Protein AF-A0A6A8LSE6-F1 (afdb_monomer_lite)

Organism: NCBI:txid1624

Sequence (95 aa):
NILKTVNNHTFQISQLGDAFNSIESQGKEFEGLFDDYDLYSKRLGNTAQKQSDTISEVLSSIGKLEIVKTPKDTLGNAYEYLIKQFASETGKKAG

pLDDT: mean 89.4, std 11.39, range [42.31, 97.31]

Secondary structure (DSSP, 8-state):
-HHHHHHTT---HHHHHHHHHHHHTT-GGGTTTTTT--TT-GGG-SSHHHHHHHHHHHHHHHHTS--SSS-HHHHHHHHHHHHHHHHHHHGGG--

InterPro domains:
  IPR022749 N6 adenine-specific DNA methyltransferase, N-terminal domain [PF12161] (9-61)
  IPR029063 S-adenosyl-L-methionine-dependent methyltransferase superfamily [SSF53335] (10-95)
  IPR038333 Type I restriction enzyme EcoKI-like, methylase subunit, N-terminal domain superfamily [G3DSA:1.20.1260.30] (1-89)
  IPR051537 DNA Adenine N(4)/N(6)-Methyltransferase [PTHR42933] (7-95)

Radius of gyration: 15.82 Å; chains: 1; bounding box: 36×45×33 Å

Foldseek 3Di:
DQLVCLVVVNHALVVVVVVLVVQLVPDVVSPCVCVPDDLPDCVQDVDRSSSRNSVSVVVNVVVPDPLPPDPPVVNVVVVVVVVVVVCVVVVPPPD

Structure (mmCIF, N/CA/C/O backbone):
data_AF-A0A6A8LSE6-F1
#
_entry.id   AF-A0A6A8LSE6-F1
#
loop_
_atom_site.group_PDB
_atom_site.id
_atom_site.type_symbol
_atom_site.label_atom_id
_atom_site.label_alt_id
_atom_site.label_comp_id
_atom_site.label_asym_id
_atom_site.label_entity_id
_atom_site.label_seq_id
_atom_site.pdbx_PDB_ins_code
_atom_site.Cartn_x
_atom_site.Cartn_y
_atom_site.Cartn_z
_atom_site.occupancy
_atom_site.B_iso_or_equiv
_atom_site.auth_seq_id
_atom_site.auth_comp_id
_atom_site.auth_asym_id
_atom_site.auth_atom_id
_atom_site.pdbx_PDB_model_num
ATOM 1 N N . ASN A 1 1 ? -1.409 13.920 -2.713 1.00 84.19 1 ASN A N 1
ATOM 2 C CA . ASN A 1 1 ? -0.207 13.173 -2.274 1.00 84.19 1 ASN A CA 1
ATOM 3 C C . ASN A 1 1 ? -0.629 12.287 -1.110 1.00 84.19 1 ASN A C 1
ATOM 5 O O . ASN A 1 1 ? -0.936 12.830 -0.055 1.00 84.19 1 ASN A O 1
ATOM 9 N N . ILE A 1 2 ? -0.708 10.972 -1.336 1.00 92.38 2 ILE A N 1
ATOM 10 C CA . ILE A 1 2 ? -1.238 9.974 -0.388 1.00 92.38 2 ILE A CA 1
ATOM 11 C C . ILE A 1 2 ? -0.462 9.967 0.937 1.00 92.38 2 ILE A C 1
ATOM 13 O O . ILE A 1 2 ? -1.068 9.939 2.000 1.00 92.38 2 ILE A O 1
ATOM 17 N N . LEU A 1 3 ? 0.868 10.107 0.909 1.00 92.44 3 LEU A N 1
ATOM 18 C CA . LEU A 1 3 ? 1.666 10.148 2.142 1.00 92.44 3 LEU A CA 1
ATOM 19 C C . LEU A 1 3 ? 1.293 11.331 3.045 1.00 92.44 3 LEU A C 1
ATOM 21 O O . LEU A 1 3 ? 1.358 11.221 4.265 1.00 92.44 3 LEU A O 1
ATOM 25 N N . LYS A 1 4 ? 0.849 12.456 2.468 1.00 94.31 4 LYS A N 1
ATOM 26 C CA . LYS A 1 4 ? 0.355 13.587 3.267 1.00 94.31 4 LYS A CA 1
ATOM 27 C C . LYS A 1 4 ? -0.952 13.248 3.986 1.00 94.31 4 LYS A C 1
ATOM 29 O O . LYS A 1 4 ? -1.105 13.645 5.134 1.00 94.31 4 LYS A O 1
ATOM 34 N N . THR A 1 5 ? -1.882 12.540 3.341 1.00 95.69 5 THR A N 1
ATOM 35 C CA . THR A 1 5 ? -3.153 12.164 3.986 1.00 95.69 5 THR A CA 1
ATOM 36 C C . THR A 1 5 ? -2.955 11.058 5.016 1.00 95.69 5 THR A C 1
ATOM 38 O O . THR A 1 5 ? -3.560 11.126 6.080 1.00 95.69 5 THR A O 1
ATOM 41 N N . VAL A 1 6 ? -2.026 10.126 4.776 1.00 95.00 6 VAL A N 1
ATOM 42 C CA . VAL A 1 6 ? -1.571 9.145 5.779 1.00 95.00 6 VAL A CA 1
ATOM 43 C C . VAL A 1 6 ? -1.007 9.849 7.016 1.00 95.00 6 VAL A C 1
ATOM 45 O O . VAL A 1 6 ? -1.487 9.622 8.121 1.00 95.00 6 VAL A O 1
ATOM 48 N N . ASN A 1 7 ? -0.056 10.774 6.844 1.00 92.31 7 ASN A N 1
ATOM 49 C CA . ASN A 1 7 ? 0.567 11.483 7.971 1.00 92.31 7 ASN A CA 1
ATOM 50 C C . ASN A 1 7 ? -0.415 12.383 8.741 1.00 92.31 7 ASN A C 1
ATOM 52 O O . ASN A 1 7 ? -0.246 12.605 9.938 1.00 92.31 7 ASN A O 1
ATOM 56 N N . ASN A 1 8 ? -1.450 12.886 8.066 1.00 94.81 8 ASN A N 1
ATOM 57 C CA . ASN A 1 8 ? -2.487 13.720 8.671 1.00 94.81 8 ASN A CA 1
ATOM 58 C C . ASN A 1 8 ? -3.679 12.912 9.211 1.00 94.81 8 ASN A C 1
ATOM 60 O O . ASN A 1 8 ? -4.642 13.523 9.665 1.00 94.81 8 ASN A O 1
ATOM 64 N N . HIS A 1 9 ? -3.633 11.574 9.176 1.00 92.00 9 HIS A N 1
ATOM 65 C CA . HIS A 1 9 ? -4.728 10.688 9.601 1.00 92.00 9 HIS A CA 1
ATOM 66 C C . HIS A 1 9 ? -6.053 10.936 8.855 1.00 92.00 9 HIS A C 1
ATOM 68 O O . HIS A 1 9 ? -7.139 10.723 9.387 1.00 92.00 9 HIS A O 1
ATOM 74 N N . THR A 1 10 ? -5.970 11.394 7.605 1.00 95.38 10 THR A N 1
ATOM 75 C CA . THR A 1 10 ? -7.118 11.648 6.719 1.00 95.38 10 THR A CA 1
ATOM 76 C C . THR A 1 10 ? -7.114 10.751 5.483 1.00 95.38 10 THR A C 1
ATOM 78 O O . THR A 1 10 ? -7.828 11.021 4.517 1.00 95.38 10 THR A O 1
ATOM 81 N N . PHE A 1 11 ? -6.294 9.697 5.485 1.00 96.62 11 PHE A N 1
ATOM 82 C CA . PHE A 1 11 ? -6.225 8.735 4.393 1.00 96.62 11 PHE A CA 1
ATOM 83 C C . PHE A 1 11 ? -7.552 7.992 4.213 1.00 96.62 11 PHE A C 1
ATOM 85 O O . PHE A 1 11 ? -8.176 7.545 5.177 1.00 96.62 11 PHE A O 1
ATOM 92 N N . GLN A 1 12 ? -7.955 7.842 2.953 1.00 95.81 12 GLN A N 1
ATOM 93 C CA . GLN A 1 12 ? -9.075 7.003 2.548 1.00 95.81 12 GLN A CA 1
ATOM 94 C C . GLN A 1 12 ? -8.588 5.967 1.538 1.00 95.81 12 GLN A C 1
ATOM 96 O O . GLN A 1 12 ? -7.857 6.304 0.609 1.00 95.81 12 GLN A O 1
ATOM 101 N N . ILE A 1 13 ? -9.047 4.722 1.686 1.00 96.25 13 ILE A N 1
ATOM 102 C CA . ILE A 1 13 ? -8.666 3.593 0.820 1.00 96.25 13 ILE A CA 1
ATOM 103 C C . ILE A 1 13 ? -8.939 3.893 -0.664 1.00 96.25 13 ILE A C 1
ATOM 105 O O . ILE A 1 13 ? -8.134 3.530 -1.520 1.00 96.25 13 ILE A O 1
ATOM 109 N N . SER A 1 14 ? -10.011 4.634 -0.969 1.00 96.00 14 SER A N 1
ATOM 110 C CA . SER A 1 14 ? -10.337 5.078 -2.332 1.00 96.00 14 SER A CA 1
ATOM 111 C C . SER A 1 14 ? -9.206 5.868 -2.990 1.00 96.00 14 SER A C 1
ATOM 113 O O . SER A 1 14 ? -8.979 5.701 -4.178 1.00 96.00 14 SER A O 1
ATOM 115 N N . GLN A 1 15 ? -8.423 6.644 -2.231 1.00 96.88 15 GLN A N 1
ATOM 116 C CA . GLN A 1 15 ? -7.282 7.384 -2.781 1.00 96.88 15 GLN A CA 1
ATOM 117 C C . GLN A 1 15 ? -6.200 6.456 -3.346 1.00 96.88 15 GLN A C 1
ATOM 119 O O . GLN A 1 15 ? -5.491 6.842 -4.274 1.00 96.88 15 GLN A O 1
ATOM 124 N N . LEU A 1 16 ? -6.035 5.263 -2.762 1.00 96.56 16 LEU A N 1
ATOM 125 C CA . LEU A 1 16 ? -5.105 4.254 -3.266 1.00 96.56 16 LEU A CA 1
ATOM 126 C C . LEU A 1 16 ? -5.682 3.551 -4.498 1.00 96.56 16 LEU A C 1
ATOM 128 O O . LEU A 1 16 ? -4.957 3.378 -5.471 1.00 96.56 16 LEU A O 1
ATOM 132 N N . GLY A 1 17 ? -6.981 3.238 -4.490 1.00 96.56 17 GLY A N 1
ATOM 133 C CA . GLY A 1 17 ? -7.678 2.712 -5.668 1.00 96.56 17 GLY A CA 1
ATOM 134 C C . GLY A 1 17 ? -7.607 3.667 -6.865 1.00 96.56 17 GLY A C 1
ATOM 135 O O . GLY A 1 17 ? -7.247 3.257 -7.962 1.00 96.56 17 GLY A O 1
ATOM 136 N N . ASP A 1 18 ? -7.832 4.963 -6.646 1.00 96.56 18 ASP A N 1
ATOM 137 C CA . ASP A 1 18 ? -7.697 5.993 -7.683 1.00 96.56 18 ASP A CA 1
ATOM 138 C C . ASP A 1 18 ? -6.265 6.067 -8.233 1.00 96.56 18 ASP A C 1
ATOM 140 O O . ASP A 1 18 ? -6.059 6.293 -9.425 1.00 96.56 18 ASP A O 1
ATOM 144 N N . ALA A 1 19 ? -5.258 5.866 -7.377 1.00 96.19 19 ALA A N 1
ATOM 145 C CA . ALA A 1 19 ? -3.863 5.827 -7.803 1.00 96.19 19 ALA A CA 1
ATOM 146 C C . ALA A 1 19 ? -3.534 4.571 -8.623 1.00 96.19 19 ALA A C 1
ATOM 148 O O . ALA A 1 19 ? -2.797 4.689 -9.600 1.00 96.19 19 ALA A O 1
ATOM 149 N N . PHE A 1 20 ? -4.089 3.407 -8.268 1.00 96.56 20 PHE A N 1
ATOM 150 C CA . PHE A 1 20 ? -3.977 2.182 -9.067 1.00 96.56 20 PHE A CA 1
ATOM 151 C C . PHE A 1 20 ? -4.594 2.392 -10.450 1.00 96.56 20 PHE A C 1
ATOM 153 O O . PHE A 1 20 ? -3.875 2.315 -11.443 1.00 96.56 20 PHE A O 1
ATOM 160 N N . ASN A 1 21 ? -5.857 2.825 -10.507 1.00 96.00 21 ASN A N 1
ATOM 161 C CA . ASN A 1 21 ? -6.560 3.122 -11.760 1.00 96.00 21 ASN A CA 1
ATOM 162 C C . ASN A 1 21 ? -5.800 4.140 -12.628 1.00 96.00 21 ASN A C 1
ATOM 164 O O . ASN A 1 21 ? -5.723 4.010 -13.848 1.00 96.00 21 ASN A O 1
ATOM 168 N N . SER A 1 22 ? -5.210 5.163 -12.000 1.00 97.19 22 SER A N 1
ATOM 169 C CA . SER A 1 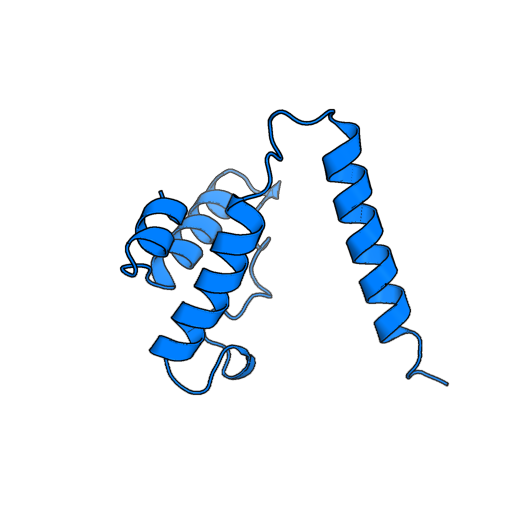22 ? -4.399 6.164 -12.695 1.00 97.19 22 SER A CA 1
ATOM 170 C C . SER A 1 22 ? -3.165 5.551 -13.359 1.00 97.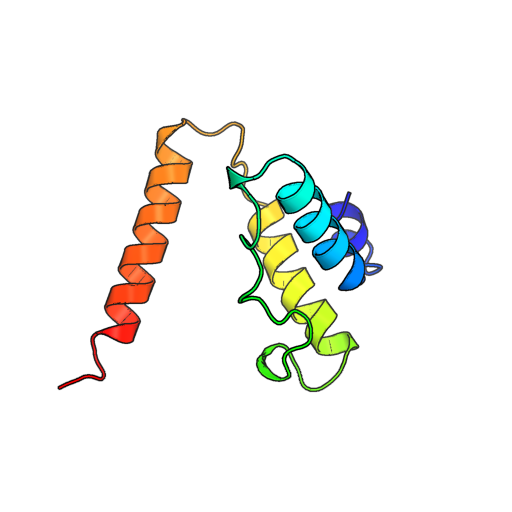19 22 SER A C 1
ATOM 172 O O . SER A 1 22 ? -2.841 5.932 -14.480 1.00 97.19 22 SER A O 1
ATOM 174 N N . ILE A 1 23 ? -2.494 4.585 -12.722 1.00 96.88 23 ILE A N 1
ATOM 175 C CA . ILE A 1 23 ? -1.345 3.874 -13.306 1.00 96.88 23 ILE A CA 1
ATOM 176 C C . ILE A 1 23 ? -1.790 2.968 -14.455 1.00 96.88 23 ILE A C 1
ATOM 178 O O . ILE A 1 23 ? -1.211 3.053 -15.535 1.00 96.88 23 ILE A O 1
ATOM 182 N N . GLU A 1 24 ? -2.836 2.165 -14.263 1.00 97.06 24 GLU A N 1
ATOM 183 C CA . GLU A 1 24 ? -3.339 1.254 -15.304 1.00 97.06 24 GLU A CA 1
ATOM 184 C C . GLU A 1 24 ? -3.804 2.008 -16.555 1.00 97.06 24 GLU A C 1
ATOM 186 O O . GLU A 1 24 ? -3.636 1.541 -17.678 1.00 97.06 24 GLU A O 1
ATOM 191 N N . SER A 1 25 ? -4.313 3.233 -16.383 1.00 96.31 25 SER A N 1
ATOM 192 C CA . SER A 1 25 ? -4.742 4.081 -17.499 1.00 96.31 25 SER A CA 1
ATOM 193 C C . SER A 1 25 ? -3.601 4.640 -18.365 1.00 96.31 25 SER A C 1
ATOM 195 O O . SER A 1 25 ? -3.871 5.206 -19.425 1.00 96.31 25 SER A O 1
ATOM 197 N N . GLN A 1 26 ? -2.334 4.515 -17.946 1.00 97.06 26 GLN A N 1
ATOM 198 C CA . GLN A 1 26 ? -1.196 5.112 -18.663 1.00 97.06 26 GLN A CA 1
ATOM 199 C C . GLN A 1 26 ? -0.800 4.350 -19.931 1.00 97.06 26 GLN A C 1
ATOM 201 O O . GLN A 1 26 ? -0.147 4.928 -20.800 1.00 97.06 26 GLN A O 1
ATOM 206 N N . GLY A 1 27 ? -1.192 3.083 -20.063 1.00 95.38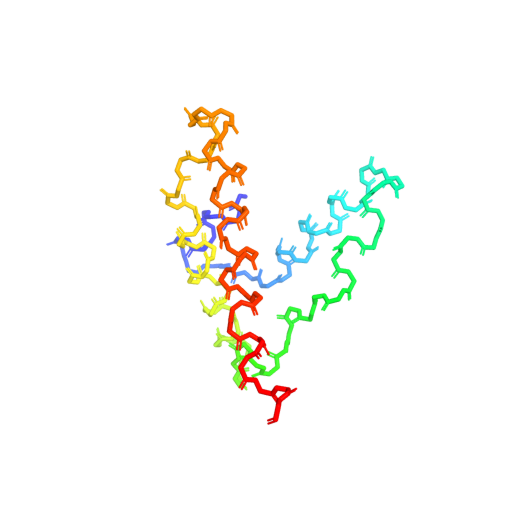 27 GLY A N 1
ATOM 207 C CA . GLY A 1 27 ? -0.819 2.258 -21.205 1.00 95.38 27 GLY A CA 1
ATOM 208 C C . GLY A 1 27 ? -1.294 0.819 -21.062 1.00 95.38 27 GLY A C 1
ATOM 209 O O . GLY A 1 27 ? -1.553 0.344 -19.960 1.00 95.38 27 GLY A O 1
ATOM 210 N N . LYS A 1 28 ? -1.386 0.109 -22.191 1.00 96.19 28 LYS A N 1
ATOM 211 C CA . LYS A 1 28 ? -1.825 -1.298 -22.219 1.00 96.19 28 LYS A CA 1
ATOM 212 C C . LYS A 1 28 ? -0.896 -2.219 -21.431 1.00 96.19 28 LYS A C 1
ATOM 214 O O . LYS A 1 28 ? -1.316 -3.265 -20.964 1.00 96.19 28 LYS A O 1
ATOM 219 N N . GLU A 1 29 ? 0.370 -1.842 -21.295 1.00 96.94 29 GLU A N 1
ATOM 220 C CA . GLU A 1 29 ? 1.363 -2.554 -20.496 1.00 96.94 29 GLU A CA 1
ATOM 221 C C . GLU A 1 29 ? 1.088 -2.511 -18.984 1.00 96.94 29 GLU A C 1
ATOM 223 O O . GLU A 1 29 ? 1.682 -3.295 -18.246 1.00 96.94 29 GLU A O 1
ATOM 228 N N . PHE A 1 30 ? 0.208 -1.615 -18.527 1.00 96.69 30 PHE A N 1
ATOM 229 C CA . PHE A 1 30 ? -0.186 -1.477 -17.124 1.00 96.69 30 PHE A CA 1
ATOM 230 C C . PHE A 1 30 ? -1.616 -1.960 -16.856 1.00 96.69 30 PHE A C 1
ATOM 232 O O . PHE A 1 30 ? -2.043 -1.942 -15.708 1.00 96.69 30 PHE A O 1
ATOM 239 N N . GLU A 1 31 ? -2.361 -2.376 -17.882 1.00 96.19 31 GLU A N 1
ATOM 240 C CA . GLU A 1 31 ? -3.739 -2.851 -17.737 1.00 96.19 31 GLU A CA 1
ATOM 241 C C . GLU A 1 31 ? -3.788 -4.123 -16.871 1.00 96.19 31 GLU A C 1
ATOM 243 O O . GLU A 1 31 ? -3.044 -5.075 -17.117 1.00 96.19 31 GLU A O 1
ATOM 248 N N . GLY A 1 32 ? -4.648 -4.124 -15.848 1.00 95.94 32 GLY A N 1
ATOM 249 C CA . GLY A 1 32 ? -4.832 -5.247 -14.921 1.00 95.94 32 GLY A CA 1
ATOM 250 C C . GLY A 1 32 ? -3.674 -5.477 -13.945 1.00 95.94 32 GLY A C 1
ATOM 251 O O . GLY A 1 32 ? -3.596 -6.530 -13.311 1.00 95.94 32 GLY A O 1
ATOM 252 N N . LEU A 1 33 ? -2.751 -4.517 -13.804 1.00 97.12 33 LEU A N 1
ATOM 253 C CA . LEU A 1 33 ? -1.609 -4.626 -12.892 1.00 97.12 33 LEU A CA 1
ATOM 254 C C . LEU A 1 33 ? -2.039 -4.814 -11.427 1.00 97.12 33 LEU A C 1
ATOM 256 O O . LEU A 1 33 ? -1.286 -5.397 -10.642 1.00 97.12 33 LEU A O 1
ATOM 260 N N . PHE A 1 34 ? -3.226 -4.331 -11.052 1.00 96.81 34 PHE A N 1
ATOM 261 C CA . PHE A 1 34 ? -3.726 -4.374 -9.681 1.00 96.81 34 PHE A CA 1
ATOM 262 C C . PHE A 1 34 ? -5.000 -5.216 -9.491 1.00 96.81 34 PHE A C 1
ATOM 264 O O . PHE A 1 34 ? -5.549 -5.203 -8.388 1.00 96.81 34 PHE A O 1
ATOM 271 N N . ASP A 1 35 ? -5.434 -5.986 -10.495 1.00 94.50 35 ASP A N 1
ATOM 272 C CA . ASP A 1 35 ? -6.693 -6.760 -10.474 1.00 94.50 35 ASP A CA 1
ATOM 273 C C . ASP A 1 35 ? -6.808 -7.731 -9.286 1.00 94.50 35 ASP A C 1
ATOM 275 O O . ASP A 1 35 ? -7.892 -7.945 -8.739 1.00 94.50 35 ASP A O 1
ATOM 279 N N . ASP A 1 36 ? -5.685 -8.297 -8.842 1.00 94.31 36 ASP A N 1
ATOM 280 C CA . ASP A 1 36 ? -5.649 -9.263 -7.739 1.00 94.31 36 ASP A CA 1
ATOM 281 C C . ASP A 1 36 ? -5.700 -8.610 -6.340 1.00 94.31 36 ASP A C 1
ATOM 283 O O . ASP A 1 36 ? -5.788 -9.306 -5.320 1.00 94.31 36 ASP A O 1
ATOM 287 N N . TYR A 1 37 ? -5.633 -7.27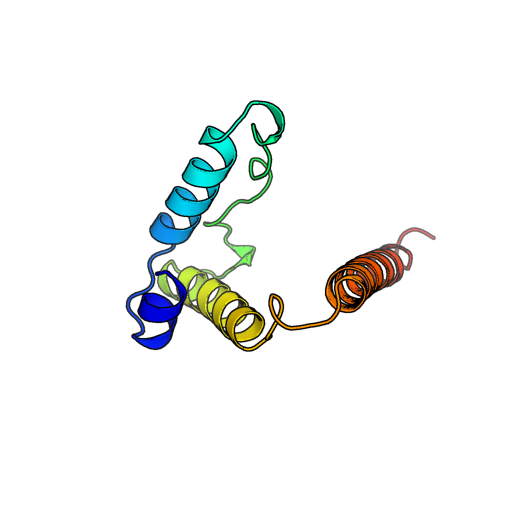8 -6.245 1.00 92.00 37 TYR A N 1
ATOM 288 C CA . TYR A 1 37 ? -5.598 -6.570 -4.966 1.00 92.00 37 TYR A CA 1
ATOM 289 C C . TYR A 1 37 ? -6.996 -6.168 -4.478 1.00 92.00 37 TYR A C 1
ATOM 291 O O . TYR A 1 37 ? -7.561 -5.153 -4.874 1.00 92.00 37 TYR A O 1
ATOM 299 N N . ASP A 1 38 ? -7.508 -6.898 -3.484 1.00 95.50 38 ASP A N 1
ATOM 300 C CA . ASP A 1 38 ? -8.704 -6.500 -2.733 1.00 95.50 38 ASP A CA 1
ATOM 301 C C . ASP A 1 38 ? -8.356 -5.519 -1.595 1.00 95.50 38 ASP A C 1
ATOM 303 O O . ASP A 1 38 ? -8.010 -5.913 -0.473 1.00 95.50 38 ASP A O 1
ATOM 307 N N . LEU A 1 39 ? -8.486 -4.219 -1.876 1.00 95.56 39 LEU A N 1
ATOM 308 C CA . LEU A 1 39 ? -8.241 -3.138 -0.912 1.00 95.56 39 LEU A CA 1
ATOM 309 C C . LEU A 1 39 ? -9.231 -3.107 0.269 1.00 95.56 39 LEU A C 1
ATOM 311 O O . LEU A 1 39 ? -8.968 -2.430 1.265 1.00 95.56 39 LEU A O 1
ATOM 315 N N . TYR A 1 40 ? -10.346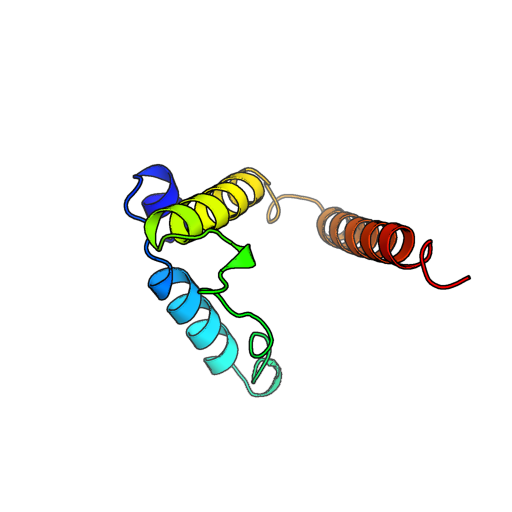 -3.837 0.191 1.00 95.44 40 TYR A N 1
ATOM 316 C CA . TYR A 1 40 ? -11.377 -3.901 1.233 1.00 95.44 40 TYR A CA 1
ATOM 317 C C . TYR A 1 40 ? -11.447 -5.274 1.905 1.00 95.44 40 TYR A C 1
ATOM 319 O O . TYR A 1 40 ? -12.408 -5.584 2.622 1.00 95.44 40 TYR A O 1
ATOM 327 N N . SER A 1 41 ? -10.407 -6.091 1.731 1.00 97.06 41 SER A N 1
ATOM 328 C CA . SER A 1 41 ? -10.343 -7.427 2.303 1.00 97.06 41 SER A CA 1
ATOM 329 C C . SER A 1 41 ? -10.493 -7.404 3.823 1.00 97.06 41 SER A C 1
ATOM 331 O O . SER A 1 41 ? -9.838 -6.638 4.536 1.00 97.06 41 SER A O 1
ATOM 333 N N . LYS A 1 42 ? -11.280 -8.336 4.372 1.00 95.69 42 LYS A N 1
ATOM 334 C CA . LYS A 1 42 ? -11.365 -8.545 5.833 1.00 95.69 42 LYS A CA 1
ATOM 335 C C . LYS A 1 42 ? -10.027 -8.961 6.453 1.00 95.69 42 LYS A C 1
ATOM 337 O O . LYS A 1 42 ? -9.841 -8.831 7.659 1.00 95.69 42 LYS A O 1
ATOM 342 N N . ARG A 1 43 ? -9.073 -9.426 5.638 1.00 96.00 43 ARG A N 1
ATOM 343 C CA . ARG A 1 43 ? -7.709 -9.762 6.079 1.00 96.00 43 ARG A CA 1
ATOM 344 C C . ARG A 1 43 ? -6.902 -8.527 6.490 1.00 96.00 43 ARG A C 1
ATOM 346 O O . ARG A 1 43 ? -5.965 -8.667 7.266 1.00 96.00 43 ARG A O 1
ATOM 353 N N . LEU A 1 44 ? -7.284 -7.343 6.009 1.00 95.94 44 LEU A N 1
ATOM 354 C CA . LEU A 1 44 ? -6.689 -6.057 6.389 1.00 95.94 44 LEU A CA 1
ATOM 355 C C . LEU A 1 44 ? -7.285 -5.504 7.694 1.00 95.94 44 LEU A C 1
ATOM 357 O O . LEU A 1 44 ? -6.761 -4.556 8.264 1.00 95.94 44 LEU A O 1
ATOM 361 N N . GLY A 1 45 ? -8.384 -6.086 8.179 1.00 96.56 45 GLY A N 1
ATOM 362 C CA . GLY A 1 45 ? -9.081 -5.645 9.379 1.00 96.56 45 GLY A CA 1
ATOM 363 C C . GLY A 1 45 ? -10.585 -5.879 9.282 1.00 96.56 45 GLY A C 1
ATOM 364 O O . GLY A 1 45 ? -11.167 -5.892 8.200 1.00 96.56 45 GLY A O 1
ATOM 365 N N . ASN A 1 46 ? -11.230 -6.032 10.439 1.00 95.94 46 ASN A N 1
ATOM 366 C CA . ASN A 1 46 ? -12.667 -6.318 10.518 1.00 95.94 46 ASN A CA 1
ATOM 367 C C . ASN A 1 46 ? -13.561 -5.066 10.409 1.00 95.94 46 ASN A C 1
ATOM 369 O O . ASN A 1 46 ? -14.782 -5.196 10.396 1.00 95.94 46 ASN A O 1
ATOM 373 N N . THR A 1 47 ? -12.981 -3.864 10.356 1.00 96.38 47 THR A N 1
ATOM 374 C CA . THR A 1 47 ? -13.703 -2.592 10.197 1.00 96.38 47 THR A CA 1
ATOM 375 C C . THR A 1 47 ? -13.028 -1.736 9.130 1.00 96.38 47 THR A C 1
ATOM 377 O O . THR A 1 47 ? -11.818 -1.839 8.940 1.00 96.38 47 THR A O 1
ATOM 380 N N . ALA A 1 48 ? -13.787 -0.846 8.482 1.00 94.31 48 ALA A N 1
ATOM 381 C CA . ALA A 1 48 ? -13.247 0.072 7.474 1.00 94.31 48 ALA A CA 1
ATOM 382 C C . ALA A 1 48 ? -12.096 0.935 8.022 1.00 94.31 48 ALA A C 1
ATOM 384 O O . ALA A 1 48 ? -11.090 1.133 7.345 1.00 94.31 48 ALA A O 1
ATOM 385 N N . GLN A 1 49 ? -12.209 1.386 9.279 1.00 95.06 49 GLN A N 1
ATOM 386 C CA . GLN A 1 49 ? -11.127 2.115 9.939 1.00 95.06 49 GLN A CA 1
ATOM 387 C C . GLN A 1 49 ? -9.877 1.245 10.065 1.00 95.06 49 GLN A C 1
ATOM 389 O O . GLN A 1 49 ? -8.802 1.680 9.675 1.00 95.06 49 GLN A O 1
ATOM 394 N N . LYS A 1 50 ? -10.012 -0.006 10.529 1.00 96.75 50 LYS A N 1
ATOM 395 C CA . LYS A 1 50 ? -8.846 -0.873 10.715 1.00 96.75 50 LYS A CA 1
ATOM 396 C C . LYS A 1 50 ? -8.166 -1.226 9.391 1.00 96.75 50 LYS A C 1
ATOM 398 O O . LYS A 1 50 ? -6.944 -1.267 9.345 1.00 96.75 50 LYS A O 1
ATOM 403 N N . GLN A 1 51 ? -8.942 -1.419 8.324 1.00 97.31 51 GLN A N 1
ATOM 404 C CA . GLN A 1 51 ? -8.412 -1.598 6.969 1.00 97.31 51 GLN A CA 1
ATOM 405 C C . GLN A 1 51 ? -7.597 -0.374 6.530 1.00 97.31 51 GLN A C 1
ATOM 407 O O . GLN A 1 51 ? -6.466 -0.516 6.067 1.00 97.31 51 GLN A O 1
ATOM 412 N N . SER A 1 52 ? -8.146 0.830 6.735 1.00 96.56 52 SER A N 1
ATOM 413 C CA . SER A 1 52 ? -7.464 2.091 6.426 1.00 96.56 52 SER A CA 1
ATOM 414 C C . SER A 1 52 ? -6.177 2.258 7.237 1.00 96.56 52 SER A C 1
ATOM 416 O O . SER A 1 52 ? -5.142 2.621 6.677 1.00 96.56 52 SER A O 1
ATOM 418 N N . ASP A 1 53 ? -6.212 1.933 8.532 1.00 96.44 53 ASP A N 1
ATOM 419 C CA . ASP A 1 53 ? -5.056 1.999 9.429 1.00 96.44 53 ASP A CA 1
ATOM 420 C C . ASP A 1 53 ? -3.951 1.040 8.974 1.00 96.44 53 ASP A C 1
ATOM 422 O O . ASP A 1 53 ? -2.802 1.444 8.826 1.00 96.44 53 ASP A O 1
ATOM 426 N N . THR A 1 54 ? -4.295 -0.218 8.683 1.00 97.25 54 THR A N 1
ATOM 427 C CA . THR A 1 54 ? -3.329 -1.228 8.234 1.00 97.25 54 THR A CA 1
ATOM 428 C C . THR A 1 54 ? -2.670 -0.840 6.911 1.00 97.25 54 THR A C 1
ATOM 430 O O . THR A 1 54 ? -1.451 -0.946 6.782 1.00 97.25 54 THR A O 1
ATOM 433 N N . ILE A 1 55 ? -3.430 -0.326 5.939 1.00 96.94 55 ILE A N 1
ATOM 434 C CA . ILE A 1 55 ? -2.847 0.186 4.689 1.00 96.94 55 ILE A CA 1
ATOM 435 C C . ILE A 1 55 ? -1.968 1.418 4.970 1.00 96.94 55 ILE A C 1
ATOM 437 O O . ILE A 1 55 ? -0.859 1.520 4.444 1.00 96.94 55 ILE A O 1
ATOM 441 N N . SER A 1 56 ? -2.422 2.336 5.828 1.00 96.94 56 SER A N 1
ATOM 442 C CA . SER A 1 56 ? -1.676 3.545 6.207 1.00 96.94 56 SER A CA 1
ATOM 443 C C . SER A 1 56 ? -0.333 3.224 6.863 1.00 96.94 56 SER A C 1
ATOM 445 O O . SER A 1 56 ? 0.668 3.870 6.554 1.00 96.94 56 SER A O 1
ATOM 447 N N . GLU A 1 57 ? -0.280 2.211 7.728 1.00 96.12 57 GLU A N 1
ATOM 448 C CA . GLU A 1 57 ? 0.950 1.736 8.372 1.00 96.12 57 GLU A CA 1
ATOM 449 C C . GLU A 1 57 ? 1.972 1.236 7.339 1.00 96.12 57 GLU A C 1
ATOM 451 O O . GLU A 1 57 ? 3.156 1.592 7.406 1.00 96.12 57 GLU A O 1
ATOM 456 N N . VAL A 1 58 ? 1.519 0.472 6.340 1.00 94.75 58 VAL A N 1
ATOM 457 C CA . VAL A 1 58 ? 2.368 -0.004 5.235 1.00 94.75 58 VAL A CA 1
ATOM 458 C C . VAL A 1 58 ? 2.870 1.173 4.396 1.00 94.75 58 VAL A C 1
ATOM 460 O O . VAL A 1 58 ? 4.076 1.302 4.178 1.00 94.75 58 VAL A O 1
ATOM 463 N N . LEU A 1 59 ? 1.975 2.076 3.982 1.00 94.75 59 LEU A N 1
ATOM 464 C CA . LEU A 1 59 ? 2.328 3.260 3.192 1.00 94.75 59 LEU A CA 1
ATOM 465 C C . LEU A 1 59 ? 3.317 4.170 3.931 1.00 94.75 59 LEU A C 1
ATOM 467 O O . LEU A 1 59 ? 4.280 4.643 3.330 1.00 94.75 59 LEU A O 1
ATOM 471 N N . SER A 1 60 ? 3.121 4.387 5.234 1.00 94.00 60 SER A N 1
ATOM 472 C CA . SER A 1 60 ? 4.036 5.168 6.073 1.00 94.00 60 SER A CA 1
ATOM 473 C C . SER A 1 60 ? 5.410 4.505 6.178 1.00 94.00 60 SER A C 1
ATOM 475 O O . SER A 1 60 ? 6.436 5.183 6.122 1.00 94.00 60 SER A O 1
ATOM 477 N N . SER A 1 61 ? 5.450 3.175 6.289 1.00 91.88 61 SER A N 1
ATOM 478 C CA . SER A 1 61 ? 6.700 2.413 6.362 1.00 91.88 61 SER A CA 1
ATOM 479 C C . SER A 1 61 ? 7.493 2.496 5.057 1.00 91.88 61 SER A C 1
ATOM 481 O O . SER A 1 61 ? 8.691 2.770 5.092 1.00 91.88 61 SER A O 1
ATOM 483 N N . ILE A 1 62 ? 6.824 2.351 3.910 1.00 89.00 62 ILE A N 1
ATOM 484 C CA . ILE A 1 62 ? 7.443 2.496 2.584 1.00 89.00 62 ILE A CA 1
ATOM 485 C C . ILE A 1 62 ? 7.863 3.950 2.333 1.00 89.00 62 ILE A C 1
ATOM 487 O O . ILE A 1 62 ? 8.957 4.198 1.838 1.00 89.00 62 ILE A O 1
ATOM 491 N N . GLY A 1 63 ? 7.033 4.927 2.712 1.00 88.50 63 GLY A N 1
ATOM 492 C CA . GLY A 1 63 ? 7.290 6.354 2.490 1.00 88.50 63 GLY A CA 1
ATOM 493 C C . GLY A 1 63 ? 8.516 6.912 3.221 1.00 88.50 63 GLY A C 1
ATOM 494 O O . GLY A 1 63 ? 8.988 7.991 2.870 1.00 88.50 63 GLY A O 1
ATOM 495 N N . LYS A 1 64 ? 9.048 6.190 4.216 1.00 86.00 64 LYS A N 1
ATOM 496 C CA . LYS A 1 64 ? 10.313 6.517 4.898 1.00 86.00 64 LYS A CA 1
ATOM 497 C C . LYS A 1 64 ? 11.550 6.112 4.094 1.00 86.00 64 LYS A C 1
ATOM 499 O O . LYS A 1 64 ? 12.648 6.562 4.411 1.00 86.00 64 LYS A O 1
ATOM 504 N N . LEU A 1 65 ? 11.395 5.250 3.092 1.00 84.06 65 LEU A N 1
ATOM 505 C CA . LEU A 1 65 ? 12.502 4.759 2.284 1.00 84.06 65 LEU A CA 1
ATOM 506 C C . LEU A 1 65 ? 12.860 5.795 1.211 1.00 84.06 65 LEU A C 1
ATOM 508 O O . LEU A 1 65 ? 12.021 6.191 0.402 1.00 84.06 65 LEU A O 1
ATOM 512 N N . GLU A 1 66 ? 14.128 6.204 1.147 1.00 79.38 66 GLU A N 1
ATOM 513 C CA . GLU A 1 66 ? 14.623 7.029 0.039 1.00 79.38 66 GLU A CA 1
ATOM 514 C C . GLU A 1 66 ? 14.878 6.171 -1.208 1.00 79.38 66 GLU A C 1
ATOM 516 O O . GLU A 1 66 ? 16.008 5.865 -1.566 1.00 79.38 66 GLU A O 1
ATOM 521 N N . ILE A 1 67 ? 13.818 5.769 -1.902 1.00 74.56 67 ILE A N 1
ATOM 522 C CA . ILE A 1 67 ? 13.932 4.822 -3.022 1.00 74.56 67 ILE A CA 1
ATOM 523 C C . ILE A 1 67 ? 14.483 5.488 -4.298 1.00 74.56 67 ILE A C 1
ATOM 525 O O . ILE A 1 67 ? 15.184 4.856 -5.079 1.00 74.56 67 ILE A O 1
ATOM 529 N N . VAL A 1 68 ? 14.207 6.780 -4.500 1.00 70.12 68 VAL A N 1
ATOM 530 C CA . VAL A 1 68 ? 14.517 7.493 -5.758 1.00 70.12 68 VAL A CA 1
ATOM 531 C C . VAL A 1 68 ? 15.953 8.032 -5.809 1.00 70.12 68 VAL A C 1
ATOM 533 O O . VAL A 1 68 ? 16.521 8.169 -6.886 1.00 70.12 68 VAL A O 1
ATOM 536 N N . LYS A 1 69 ? 16.552 8.349 -4.655 1.00 72.12 69 LYS A N 1
ATOM 537 C CA . LYS A 1 69 ? 17.922 8.899 -4.563 1.00 72.12 69 LYS A CA 1
ATOM 538 C C . LYS A 1 69 ? 18.993 7.835 -4.344 1.00 72.12 69 LYS A C 1
ATOM 540 O O . LYS A 1 69 ? 20.177 8.151 -4.260 1.00 72.12 69 LYS A O 1
ATOM 545 N N . THR A 1 70 ? 18.573 6.588 -4.208 1.00 72.44 70 THR A N 1
ATOM 546 C CA . THR A 1 70 ? 19.467 5.473 -3.939 1.00 72.44 70 THR A CA 1
ATOM 547 C C . THR A 1 70 ? 20.006 4.918 -5.265 1.00 72.44 70 THR A C 1
ATOM 549 O O . THR A 1 70 ? 19.311 5.018 -6.281 1.00 72.44 70 THR A O 1
ATOM 552 N N . PRO A 1 71 ? 21.238 4.368 -5.312 1.00 76.88 71 PRO A N 1
ATOM 553 C CA . PRO A 1 71 ? 21.759 3.733 -6.518 1.00 76.88 71 PRO A CA 1
ATOM 554 C C . PRO A 1 71 ? 20.747 2.768 -7.145 1.00 76.88 71 PRO A C 1
ATOM 556 O O . PRO A 1 71 ? 20.059 2.038 -6.430 1.00 76.88 71 PRO A O 1
ATOM 559 N N . LYS A 1 72 ? 20.676 2.765 -8.484 1.00 69.31 72 LYS A N 1
ATOM 560 C CA . LYS A 1 72 ? 19.695 2.005 -9.283 1.00 69.31 72 LYS A CA 1
ATOM 561 C C . LYS A 1 72 ? 19.557 0.542 -8.832 1.00 69.31 72 LYS A C 1
ATOM 563 O O . LYS A 1 72 ? 18.453 0.004 -8.828 1.00 69.31 72 LYS A O 1
ATOM 568 N N . ASP A 1 73 ? 20.655 -0.065 -8.394 1.00 80.44 73 ASP A N 1
ATOM 569 C CA . ASP A 1 73 ? 20.704 -1.473 -8.004 1.00 80.44 73 ASP A CA 1
ATOM 570 C C . ASP A 1 73 ? 20.082 -1.747 -6.629 1.00 80.44 73 ASP A C 1
ATOM 572 O O . ASP A 1 73 ? 19.606 -2.848 -6.376 1.00 80.44 73 ASP A O 1
ATOM 576 N N . THR A 1 74 ? 20.029 -0.771 -5.721 1.00 83.38 74 THR A N 1
ATOM 577 C CA . THR A 1 74 ? 19.551 -1.020 -4.354 1.00 83.38 74 THR A CA 1
ATOM 578 C C . THR A 1 74 ? 18.054 -1.310 -4.305 1.00 83.38 74 THR A C 1
ATOM 580 O O .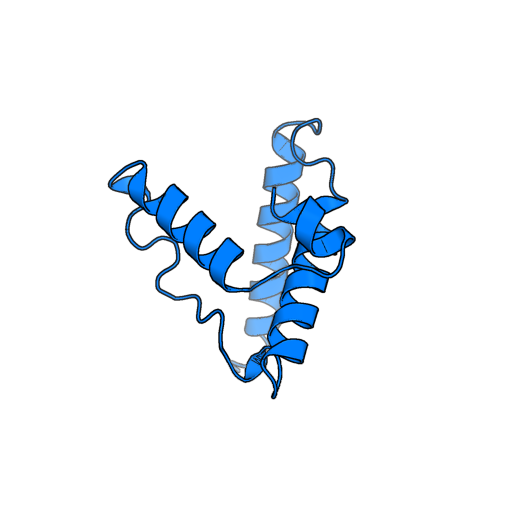 THR A 1 74 ? 17.646 -2.196 -3.558 1.00 83.38 74 THR A O 1
ATOM 583 N N . LEU A 1 75 ? 17.235 -0.615 -5.105 1.00 84.00 75 LEU A N 1
ATOM 584 C CA . LEU A 1 75 ? 15.801 -0.914 -5.183 1.00 84.00 75 LEU A CA 1
ATOM 585 C C . LEU A 1 75 ? 15.565 -2.308 -5.775 1.00 84.00 75 LEU A C 1
ATOM 587 O O . LEU A 1 75 ? 14.776 -3.076 -5.230 1.00 84.00 75 LEU A O 1
ATOM 591 N N . GLY A 1 76 ? 16.283 -2.644 -6.852 1.00 86.25 76 GLY A N 1
ATOM 592 C CA . GLY A 1 76 ? 16.218 -3.970 -7.469 1.00 86.25 76 GLY A CA 1
ATOM 593 C C . GLY A 1 76 ? 16.612 -5.076 -6.489 1.00 86.25 76 GLY A C 1
ATOM 594 O O . GLY A 1 76 ? 15.859 -6.028 -6.303 1.00 86.25 76 GLY A O 1
ATOM 595 N N . ASN A 1 77 ? 17.729 -4.902 -5.778 1.00 87.81 77 ASN A N 1
ATOM 596 C CA . ASN A 1 77 ? 18.210 -5.853 -4.774 1.00 87.81 77 ASN A CA 1
ATOM 597 C C . ASN A 1 77 ? 17.225 -6.014 -3.606 1.00 87.81 77 ASN A C 1
ATOM 599 O O . ASN A 1 77 ? 17.005 -7.129 -3.135 1.00 87.81 77 ASN A O 1
ATOM 603 N N . ALA A 1 78 ? 16.618 -4.917 -3.138 1.00 88.81 78 ALA A N 1
ATOM 604 C CA . ALA A 1 78 ? 15.604 -4.964 -2.086 1.00 88.81 78 ALA A CA 1
ATOM 605 C C . ALA A 1 78 ? 14.349 -5.720 -2.548 1.00 88.81 78 ALA A C 1
ATOM 607 O O . ALA A 1 78 ? 13.823 -6.552 -1.808 1.00 88.81 78 ALA A O 1
ATOM 608 N N . TYR A 1 79 ? 13.899 -5.480 -3.780 1.00 87.81 79 TYR A N 1
ATOM 609 C CA . TYR A 1 79 ? 12.763 -6.185 -4.366 1.00 87.81 79 TYR A CA 1
ATOM 610 C C . TYR A 1 79 ? 13.043 -7.686 -4.537 1.00 87.81 79 TYR A C 1
ATOM 612 O O . TYR A 1 79 ? 12.246 -8.522 -4.109 1.00 87.81 79 TYR A O 1
ATOM 620 N N . GLU A 1 80 ? 14.212 -8.048 -5.072 1.00 90.44 80 GLU A N 1
ATOM 621 C CA . GLU A 1 80 ? 14.616 -9.449 -5.235 1.00 90.44 80 GLU A CA 1
ATOM 622 C C . GLU A 1 80 ? 14.738 -10.170 -3.883 1.00 90.44 80 GLU A C 1
ATOM 624 O O . GLU A 1 80 ? 14.332 -11.327 -3.745 1.00 90.44 80 GLU A O 1
ATOM 629 N N . TYR A 1 81 ? 15.251 -9.483 -2.857 1.00 90.56 81 TYR A N 1
ATOM 630 C CA . TYR A 1 81 ? 15.291 -10.014 -1.498 1.00 90.56 81 TYR A CA 1
ATOM 631 C C . TYR A 1 81 ? 13.885 -10.345 -0.973 1.00 90.56 81 TYR A C 1
ATOM 633 O O . TYR A 1 81 ? 13.689 -11.432 -0.428 1.00 90.56 81 TYR A O 1
ATOM 641 N N . LEU A 1 82 ? 12.897 -9.464 -1.173 1.00 90.25 82 LEU A N 1
ATOM 642 C CA . LEU A 1 82 ? 11.513 -9.706 -0.744 1.00 90.25 82 LEU A CA 1
ATOM 643 C C . LEU A 1 82 ? 10.884 -10.914 -1.453 1.00 90.25 82 LEU A C 1
ATOM 645 O O . LEU A 1 82 ? 10.233 -11.725 -0.797 1.00 90.25 82 LEU A O 1
ATOM 649 N N . ILE A 1 83 ? 11.138 -11.096 -2.753 1.00 89.44 83 ILE A N 1
ATOM 650 C CA . ILE A 1 83 ? 10.687 -12.288 -3.493 1.00 89.44 83 ILE A CA 1
ATOM 651 C C . ILE A 1 83 ? 11.301 -13.563 -2.902 1.00 89.44 83 ILE A C 1
ATOM 653 O O . ILE A 1 83 ? 10.592 -14.544 -2.666 1.00 89.44 83 ILE A O 1
ATOM 657 N N . LYS A 1 84 ? 12.611 -13.557 -2.621 1.00 90.81 84 LYS A N 1
ATOM 658 C CA . LYS A 1 84 ? 13.304 -14.705 -2.011 1.00 90.81 84 LYS A CA 1
ATOM 659 C C . LYS A 1 84 ? 12.737 -15.051 -0.634 1.00 90.81 84 LYS A C 1
ATOM 661 O O . LYS A 1 84 ? 12.555 -16.231 -0.337 1.00 90.81 84 LYS A O 1
ATOM 666 N N . GLN A 1 85 ? 12.431 -14.047 0.191 1.00 90.69 85 GLN A N 1
ATOM 667 C CA . GLN A 1 85 ? 11.790 -14.267 1.491 1.00 90.69 85 GLN A CA 1
ATOM 668 C C . GLN A 1 85 ? 10.392 -14.873 1.334 1.00 90.69 85 GLN A C 1
ATOM 670 O O . GLN A 1 85 ? 10.094 -15.883 1.967 1.00 90.69 85 GLN A O 1
ATOM 675 N N . PHE A 1 86 ? 9.577 -14.344 0.418 1.00 85.56 86 PHE A N 1
ATOM 676 C CA . PHE A 1 86 ? 8.241 -14.877 0.149 1.00 85.56 86 PHE A CA 1
ATOM 677 C C . PHE A 1 86 ? 8.273 -16.346 -0.318 1.00 85.56 86 PHE A C 1
ATOM 679 O O . PHE A 1 86 ? 7.496 -17.178 0.157 1.00 85.56 86 PHE A O 1
ATOM 686 N N . ALA A 1 87 ? 9.215 -16.706 -1.196 1.00 86.81 87 ALA A N 1
ATOM 687 C CA . ALA A 1 87 ? 9.415 -18.089 -1.639 1.00 86.81 87 ALA A CA 1
ATOM 688 C C . ALA A 1 87 ? 9.880 -19.018 -0.496 1.00 86.81 87 ALA A C 1
ATOM 690 O O . ALA A 1 87 ? 9.408 -20.148 -0.372 1.00 86.81 87 ALA A O 1
ATOM 691 N N . SER A 1 88 ? 10.779 -18.540 0.371 1.00 84.88 88 SER A N 1
ATOM 692 C CA . SER A 1 88 ? 11.271 -19.287 1.540 1.00 84.88 88 SER A CA 1
ATOM 693 C C . SER A 1 88 ? 10.157 -19.594 2.551 1.00 84.88 88 SER A C 1
ATOM 695 O O . SER A 1 88 ? 10.088 -20.697 3.099 1.00 84.88 88 SER A O 1
ATOM 697 N N . GLU A 1 89 ? 9.249 -18.640 2.776 1.00 78.94 89 GLU A N 1
ATOM 698 C CA . GLU A 1 89 ? 8.112 -18.800 3.689 1.00 78.94 89 GLU A CA 1
ATOM 699 C C . GLU A 1 89 ? 7.023 -19.728 3.129 1.00 78.94 89 GLU A C 1
ATOM 701 O O . GLU A 1 89 ? 6.398 -20.480 3.883 1.00 78.94 89 GLU A O 1
ATOM 706 N N . THR A 1 90 ? 6.820 -19.726 1.809 1.00 71.56 90 THR A N 1
ATOM 707 C CA . THR A 1 90 ? 5.815 -20.563 1.132 1.00 71.56 90 THR A CA 1
ATOM 708 C C . THR A 1 90 ? 6.303 -21.993 0.859 1.00 71.56 90 THR A C 1
ATOM 710 O O . THR A 1 90 ? 5.500 -22.927 0.886 1.00 71.56 90 THR A O 1
ATOM 713 N N . GLY A 1 91 ? 7.615 -22.207 0.701 1.00 57.56 91 GLY A N 1
ATOM 714 C CA . GLY A 1 91 ? 8.218 -23.512 0.394 1.00 57.56 91 GLY A CA 1
ATOM 715 C C . GLY A 1 91 ? 8.254 -24.539 1.538 1.00 57.56 91 GLY A C 1
ATOM 716 O O . GLY A 1 91 ? 8.488 -25.717 1.283 1.00 57.56 91 GLY A O 1
ATOM 717 N N . LYS A 1 92 ? 7.998 -24.151 2.797 1.00 55.84 92 LYS A N 1
ATOM 718 C CA . LYS A 1 92 ? 8.045 -25.076 3.955 1.00 55.84 92 LYS A CA 1
ATOM 719 C C . LYS A 1 92 ? 6.754 -25.868 4.225 1.00 55.84 92 LYS A C 1
ATOM 721 O O . LYS A 1 92 ? 6.737 -26.654 5.166 1.00 55.84 92 LYS A O 1
ATOM 726 N N . LYS A 1 93 ? 5.676 -25.675 3.454 1.00 54.56 93 LYS A N 1
ATOM 727 C CA . LYS A 1 93 ? 4.366 -26.326 3.696 1.00 54.56 93 LYS A CA 1
ATOM 728 C C . LYS A 1 93 ? 3.889 -27.281 2.590 1.00 54.56 93 LYS A C 1
ATOM 730 O O . LYS A 1 93 ? 2.728 -27.674 2.610 1.00 54.56 93 LYS A O 1
ATOM 735 N N . ALA A 1 94 ? 4.753 -27.655 1.647 1.00 47.94 94 ALA A N 1
ATOM 736 C CA . ALA A 1 94 ? 4.414 -28.562 0.542 1.00 47.94 94 ALA A CA 1
ATOM 737 C C . ALA A 1 94 ? 5.263 -29.851 0.533 1.00 47.94 94 ALA A C 1
ATOM 739 O O . ALA A 1 94 ? 5.650 -30.329 -0.531 1.00 47.94 94 ALA A O 1
ATOM 740 N N . GLY A 1 95 ? 5.567 -30.390 1.718 1.00 42.31 95 GLY A N 1
ATOM 741 C CA . GLY A 1 95 ? 6.171 -31.711 1.915 1.00 42.31 95 GLY A CA 1
ATOM 742 C C . GLY A 1 95 ? 5.395 -32.498 2.955 1.00 42.31 95 GLY A C 1
ATOM 743 O O . GLY A 1 95 ? 5.000 -31.864 3.960 1.00 42.31 95 GLY A O 1
#